Protein AF-A0A966ITM1-F1 (afdb_monomer)

pLDDT: mean 93.51, std 6.53, range [60.5, 98.69]

Solvent-accessible surface area (backbone atoms only — not comparable to full-atom values): 9296 Å² total; per-residue (Å²): 85,80,48,73,57,70,78,43,82,45,73,47,96,39,43,65,60,50,51,51,52,35,47,74,60,72,42,55,81,78,59,76,87,59,71,75,86,51,68,51,30,30,31,36,32,44,26,40,34,42,59,57,65,95,53,52,58,59,68,80,69,82,90,80,60,64,38,34,62,41,74,74,54,44,76,60,23,86,88,45,62,53,38,36,33,32,37,32,47,72,91,37,57,43,46,71,35,67,30,42,37,38,37,38,44,90,92,48,77,46,80,48,79,39,64,16,40,85,77,5,34,38,71,47,79,66,60,75,62,26,38,40,38,43,38,38,60,50,76,45,75,45,50,75,71,48,28,75,74,68,72,21,57,27,36,34,43,36,18,30,35,33,41,71,38,70,83,129

Nearest PDB structures (foldseek):
  8ave-assembly1_B  TM=6.111E-01  e=2.201E-01  Homo sapiens
  6dg5-assembly1_C  TM=5.504E-01  e=2.201E-01  Mus musculus
  7q1y-assembly2_B  TM=4.065E-01  e=6.065E-02  Homo sapiens
  7q5z-assembly1_A  TM=5.333E-01  e=7.550E-01  Homo sapiens
  7z3q-assembly1_D  TM=5.205E-01  e=7.139E-01  Homo sapiens

Mean predicted aligned error: 4.01 Å

Sequence (168 aa):
MNYETNYSFLEYDTYDDFEKFIKEQNFSHLIENIDKKKIPTENYKRFSKMLISNSNNFFLQKNNLDYEVVALNSPFDRRNEYFEFRVIERNKPLKNFQVTIFSKDGDNFYKDYVKTNPNGEGKIRLFENRSYLISAVTVKKASLLEKLKLKSEWISHWASMTFYLNYN

Secondary structure (DSSP, 8-state):
-EEEPPPEEEE-S-HHHHHHHHHHTT-GGGGTTS-TTSPPEEEEEEEEEE---SSSS--------SEEEEESS-TT-TT-SEEEEEEEETTEE-TT-EEEEEEEETTEEEEEEEE--TTSEEEEE--TTEEEEEEEEEEEEPPHHHHHHH--SEEEEEEEEEEEE---

Structure (mmCIF, N/CA/C/O backbone):
data_AF-A0A966ITM1-F1
#
_entry.id   AF-A0A966ITM1-F1
#
loop_
_atom_site.group_PDB
_atom_site.id
_atom_site.type_symbol
_atom_site.label_atom_id
_atom_site.label_alt_id
_atom_site.label_comp_id
_atom_site.label_asym_id
_atom_site.label_entity_id
_atom_site.label_seq_id
_atom_site.pdbx_PDB_ins_code
_atom_site.Cartn_x
_atom_site.Cartn_y
_atom_site.Cartn_z
_atom_site.occupancy
_atom_site.B_iso_or_equiv
_atom_site.auth_seq_id
_atom_site.auth_comp_id
_atom_site.auth_asym_id
_atom_site.auth_atom_id
_atom_site.pdbx_PDB_model_num
ATOM 1 N N . MET A 1 1 ? 10.006 11.748 -5.562 1.00 81.44 1 MET A N 1
ATOM 2 C CA . MET A 1 1 ? 9.407 12.803 -4.710 1.00 81.44 1 MET A CA 1
ATOM 3 C C . MET A 1 1 ? 8.541 12.142 -3.661 1.00 81.44 1 MET A C 1
ATOM 5 O O . MET A 1 1 ? 7.794 11.243 -4.028 1.00 81.44 1 MET A O 1
ATOM 9 N N . ASN A 1 2 ? 8.634 12.583 -2.408 1.00 88.00 2 ASN A N 1
ATOM 10 C CA . ASN A 1 2 ? 7.869 12.062 -1.277 1.00 88.00 2 ASN A CA 1
ATOM 11 C C . ASN A 1 2 ? 6.852 13.112 -0.811 1.00 88.00 2 ASN A C 1
ATOM 13 O O . ASN A 1 2 ? 7.160 14.304 -0.792 1.00 88.00 2 ASN A O 1
ATOM 17 N N . TYR A 1 3 ? 5.672 12.663 -0.401 1.00 90.50 3 TYR A N 1
ATOM 18 C CA . TYR A 1 3 ? 4.623 13.487 0.187 1.00 90.50 3 TYR A CA 1
ATOM 19 C C . TYR A 1 3 ? 3.962 12.743 1.347 1.00 90.50 3 TYR A C 1
ATOM 21 O O . TYR A 1 3 ? 3.731 11.538 1.266 1.00 90.50 3 TYR A O 1
ATOM 29 N N . GLU A 1 4 ? 3.645 13.464 2.415 1.00 93.88 4 GLU A N 1
ATOM 30 C CA . GLU A 1 4 ? 3.020 12.923 3.617 1.00 93.88 4 GLU A CA 1
ATOM 31 C C . GLU A 1 4 ? 1.878 13.839 4.056 1.00 93.88 4 GLU A C 1
ATOM 33 O O . GLU A 1 4 ? 2.037 15.060 4.104 1.00 93.88 4 GLU A O 1
ATOM 38 N N . THR A 1 5 ? 0.719 13.258 4.367 1.00 95.44 5 THR A N 1
ATOM 39 C CA . THR A 1 5 ? -0.434 14.017 4.868 1.00 95.44 5 THR A CA 1
ATOM 40 C C . THR A 1 5 ? -0.450 14.073 6.392 1.00 95.44 5 THR A C 1
ATOM 42 O O . THR A 1 5 ? 0.120 13.227 7.079 1.00 95.44 5 THR A O 1
ATOM 45 N N . ASN A 1 6 ? -1.220 15.009 6.945 1.00 96.19 6 ASN A N 1
ATOM 46 C CA . ASN A 1 6 ? -1.738 14.849 8.302 1.00 96.19 6 ASN A CA 1
ATOM 47 C C . ASN A 1 6 ? -2.803 13.739 8.344 1.00 96.19 6 ASN A C 1
ATOM 49 O O . ASN A 1 6 ? -3.271 13.268 7.300 1.00 96.19 6 ASN A O 1
ATOM 53 N N . TYR A 1 7 ? -3.191 13.323 9.552 1.00 96.94 7 TYR A N 1
ATOM 54 C CA . TYR A 1 7 ? -4.359 12.458 9.711 1.00 96.94 7 TYR A CA 1
ATOM 55 C C . TYR A 1 7 ? -5.614 13.165 9.211 1.00 96.94 7 TYR A C 1
ATOM 57 O O . TYR A 1 7 ? -5.802 14.357 9.452 1.00 96.94 7 TYR A O 1
ATOM 65 N N . SER A 1 8 ? -6.454 12.416 8.510 1.00 97.31 8 SER A N 1
ATOM 66 C CA . SER A 1 8 ? -7.764 12.860 8.050 1.00 97.31 8 SER A CA 1
ATOM 67 C C . SER A 1 8 ? -8.824 11.918 8.595 1.00 97.31 8 SER A C 1
ATOM 69 O O . SER A 1 8 ? -8.659 10.700 8.520 1.00 97.31 8 SER A O 1
ATOM 71 N N . PHE A 1 9 ? -9.891 12.495 9.137 1.00 97.69 9 PHE 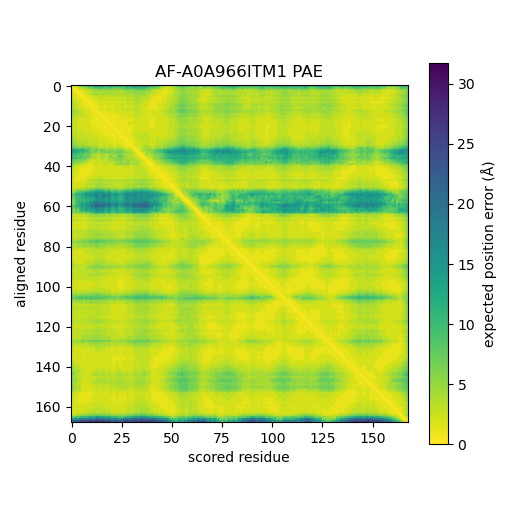A N 1
ATOM 72 C CA . PHE A 1 9 ? -11.028 11.755 9.661 1.00 97.69 9 PHE A CA 1
ATOM 73 C C . PHE A 1 9 ? -11.945 11.301 8.522 1.00 97.69 9 PHE A C 1
ATOM 75 O O . PHE A 1 9 ? -12.212 12.064 7.593 1.00 97.69 9 PHE A O 1
ATOM 82 N N . LEU A 1 10 ? -12.432 10.071 8.628 1.00 96.75 10 LEU A N 1
ATOM 83 C CA . LEU A 1 10 ? -13.420 9.461 7.757 1.00 96.75 10 LEU A CA 1
ATOM 84 C C . LEU A 1 10 ? -14.475 8.773 8.626 1.00 96.75 10 LEU A C 1
ATOM 86 O O . LEU A 1 10 ? -14.151 7.975 9.507 1.00 96.75 10 LEU A O 1
ATOM 90 N N . GLU A 1 11 ? -15.734 9.062 8.341 1.00 96.75 11 GLU A N 1
ATOM 91 C CA . GLU A 1 11 ? -16.876 8.280 8.796 1.00 96.75 11 GLU A CA 1
ATOM 92 C C . GLU A 1 11 ? -17.420 7.536 7.579 1.00 96.75 11 GLU A C 1
ATOM 94 O O . GLU A 1 11 ? -17.558 8.130 6.510 1.00 96.75 11 GLU A O 1
ATOM 99 N N . TYR A 1 12 ? -17.615 6.227 7.712 1.00 95.75 12 TYR A N 1
ATOM 100 C CA . TYR A 1 12 ? -18.118 5.396 6.620 1.00 95.75 12 TYR A CA 1
ATOM 101 C C . TYR A 1 12 ? -19.629 5.591 6.466 1.00 95.75 12 TYR A C 1
ATOM 103 O O . TYR A 1 12 ? -20.314 5.833 7.453 1.00 95.75 12 TYR A O 1
ATOM 111 N N . ASP A 1 13 ? -20.166 5.425 5.258 1.00 94.25 13 ASP A N 1
ATOM 112 C CA . ASP A 1 13 ? -21.620 5.495 5.057 1.00 94.25 13 ASP A CA 1
ATOM 113 C C . ASP A 1 13 ? -22.318 4.301 5.722 1.00 94.25 13 ASP A C 1
ATOM 115 O O . ASP A 1 13 ? -23.358 4.438 6.372 1.00 94.25 13 ASP A O 1
ATOM 119 N N . THR A 1 14 ? -21.716 3.115 5.595 1.00 94.25 14 THR A N 1
ATOM 120 C CA . THR A 1 14 ? -22.225 1.880 6.186 1.00 94.25 14 THR A CA 1
ATOM 121 C C . THR A 1 14 ? -21.120 1.031 6.810 1.00 94.25 14 THR A C 1
ATOM 123 O O . THR A 1 14 ? -19.931 1.154 6.505 1.00 94.25 14 THR A O 1
ATOM 126 N N . TYR A 1 15 ? -21.523 0.105 7.684 1.00 94.12 15 TYR A N 1
ATOM 127 C CA . TYR A 1 15 ? -20.629 -0.950 8.157 1.00 94.12 15 TYR A CA 1
ATOM 128 C C . TYR A 1 15 ? -20.108 -1.818 7.002 1.00 94.12 15 TYR A C 1
ATOM 130 O O . TYR A 1 15 ? -18.948 -2.224 7.022 1.00 94.12 15 TYR A O 1
ATOM 138 N N . ASP A 1 16 ? -20.944 -2.085 5.997 1.00 94.38 16 ASP A N 1
ATOM 139 C CA . ASP A 1 16 ? -20.600 -2.962 4.876 1.00 94.38 16 ASP A CA 1
ATOM 140 C C . ASP A 1 16 ? -19.484 -2.363 4.009 1.00 94.38 16 ASP A C 1
ATOM 142 O O . ASP A 1 16 ? -18.602 -3.096 3.558 1.00 94.38 16 ASP A O 1
ATOM 146 N N . ASP A 1 17 ? -19.445 -1.035 3.851 1.00 95.25 17 ASP A N 1
ATOM 147 C CA . ASP A 1 17 ? -18.350 -0.341 3.159 1.00 95.25 17 ASP A CA 1
ATOM 148 C C . ASP A 1 17 ? -17.015 -0.525 3.888 1.00 95.25 17 ASP A C 1
ATOM 150 O O . ASP A 1 17 ? -15.985 -0.824 3.272 1.00 95.25 17 ASP A O 1
ATOM 154 N N . PHE A 1 18 ? -17.035 -0.412 5.217 1.00 95.88 18 PHE A N 1
ATOM 155 C CA . PHE A 1 18 ? -15.864 -0.670 6.049 1.00 95.88 18 PHE A CA 1
ATOM 156 C C . PHE A 1 18 ? -15.455 -2.148 6.016 1.00 95.88 18 PHE A C 1
ATOM 158 O O . PHE A 1 18 ? -14.276 -2.464 5.852 1.00 95.88 18 PHE A O 1
ATOM 165 N N . GLU A 1 19 ? -16.412 -3.072 6.130 1.00 95.81 19 GLU A N 1
ATOM 166 C CA . GLU A 1 19 ? -16.158 -4.512 6.057 1.00 95.81 19 GLU A CA 1
ATOM 167 C C . GLU A 1 19 ? -15.530 -4.888 4.707 1.00 95.81 19 GLU A C 1
ATOM 169 O O . GLU A 1 19 ? -14.552 -5.641 4.667 1.00 95.81 19 GLU A O 1
ATOM 174 N N . LYS A 1 20 ? -16.040 -4.326 3.605 1.00 96.38 20 LYS A N 1
ATOM 175 C CA . LYS A 1 20 ? -15.473 -4.500 2.266 1.00 96.38 20 LYS A CA 1
ATOM 176 C C . LYS A 1 20 ? -14.040 -3.982 2.202 1.00 96.38 20 LYS A C 1
ATOM 178 O O . LYS A 1 20 ? -13.165 -4.720 1.754 1.00 96.38 20 LYS A O 1
ATOM 183 N N . PHE A 1 21 ? -13.777 -2.771 2.695 1.00 96.62 21 PHE A N 1
ATOM 184 C CA . PHE A 1 21 ? -12.424 -2.214 2.760 1.00 96.62 21 PHE A CA 1
ATOM 185 C C . PHE A 1 21 ? -11.461 -3.135 3.526 1.00 96.62 21 PHE A C 1
ATOM 187 O O . PHE A 1 21 ? -10.411 -3.507 3.001 1.00 96.62 21 PHE A O 1
ATOM 194 N N . ILE A 1 22 ? -11.837 -3.574 4.729 1.00 96.56 22 ILE A N 1
ATOM 195 C CA . ILE A 1 22 ? -11.021 -4.465 5.564 1.00 96.56 22 ILE A CA 1
ATOM 196 C C . ILE A 1 22 ? -10.735 -5.799 4.866 1.00 96.56 22 ILE A C 1
ATOM 198 O O . ILE A 1 22 ? -9.595 -6.274 4.885 1.00 96.56 22 ILE A O 1
ATOM 202 N N . LYS A 1 23 ? -11.747 -6.401 4.232 1.00 95.94 23 LYS A N 1
ATOM 203 C CA . LYS A 1 23 ? -11.598 -7.645 3.463 1.00 95.94 23 LYS A CA 1
ATOM 204 C C . LYS A 1 23 ? -10.662 -7.453 2.271 1.00 95.94 23 LYS A C 1
ATOM 206 O O . LYS A 1 23 ? -9.773 -8.275 2.063 1.00 95.94 23 LYS A O 1
ATOM 211 N N . GLU A 1 24 ? -10.805 -6.357 1.527 1.00 96.00 24 GLU A N 1
ATOM 212 C CA . GLU A 1 24 ? -9.936 -6.036 0.389 1.00 96.00 24 GLU A CA 1
ATOM 213 C C . GLU A 1 24 ? -8.466 -5.860 0.789 1.00 96.00 24 GLU A C 1
ATOM 215 O O . GLU A 1 24 ? -7.579 -6.225 0.016 1.00 96.00 24 GLU A O 1
ATOM 220 N N . GLN A 1 25 ? -8.205 -5.342 1.992 1.00 96.00 25 GLN A N 1
ATOM 221 C CA . GLN A 1 25 ? -6.855 -5.210 2.547 1.00 96.00 25 GLN A CA 1
ATOM 222 C C . GLN A 1 25 ? -6.354 -6.485 3.258 1.00 96.00 25 GLN A C 1
ATOM 224 O O . GLN A 1 25 ? -5.264 -6.481 3.823 1.00 96.00 25 GLN A O 1
ATOM 229 N N . ASN A 1 26 ? -7.112 -7.589 3.214 1.00 96.00 26 ASN A N 1
ATOM 230 C CA . ASN A 1 26 ? -6.799 -8.868 3.863 1.00 96.00 26 ASN A CA 1
ATOM 231 C C . ASN A 1 26 ? -6.685 -8.785 5.404 1.00 96.00 26 ASN A C 1
ATOM 233 O O . ASN A 1 26 ? -5.845 -9.436 6.030 1.00 96.00 26 ASN A O 1
ATOM 237 N N . PHE A 1 27 ? -7.564 -7.996 6.029 1.00 95.75 27 PHE A N 1
ATOM 238 C CA . PHE A 1 27 ? -7.623 -7.784 7.481 1.00 95.75 27 PHE A CA 1
ATOM 239 C C . PHE A 1 27 ? -8.918 -8.293 8.133 1.00 95.75 27 PHE A C 1
ATOM 241 O O . PHE A 1 27 ? -9.276 -7.845 9.219 1.00 95.75 27 PHE A O 1
ATOM 248 N N . SER A 1 28 ? -9.617 -9.252 7.519 1.00 94.25 28 SER A N 1
ATOM 249 C CA . SER A 1 28 ? -10.913 -9.769 8.004 1.00 94.25 28 SER A CA 1
ATOM 250 C C . SER A 1 28 ? -10.917 -10.179 9.486 1.00 94.25 28 SER A C 1
ATOM 252 O O . SER A 1 28 ? -11.912 -9.975 10.175 1.00 94.25 28 SER A O 1
ATOM 254 N N . HIS A 1 29 ? -9.789 -10.670 10.008 1.00 92.75 29 HIS A N 1
ATOM 255 C CA . HIS A 1 29 ? -9.629 -11.040 11.420 1.00 92.75 29 HIS A CA 1
ATOM 256 C C . HIS A 1 29 ? -9.831 -9.868 12.400 1.00 92.75 29 HIS A C 1
ATOM 258 O O . HIS A 1 29 ? -10.173 -10.076 13.561 1.00 92.75 29 HIS A O 1
ATOM 264 N N . LEU A 1 30 ? -9.636 -8.618 11.960 1.00 92.38 30 LEU A N 1
ATOM 265 C CA . LEU A 1 30 ? -9.809 -7.438 12.811 1.00 92.38 30 LEU A CA 1
ATOM 266 C C . LEU A 1 30 ? -11.276 -7.184 13.181 1.00 92.38 30 LEU A C 1
ATOM 268 O O . LEU A 1 30 ? -11.549 -6.517 14.180 1.00 92.38 30 LEU A O 1
ATOM 272 N N . ILE A 1 31 ? -12.214 -7.694 12.383 1.00 90.31 31 ILE A N 1
ATOM 273 C CA . ILE A 1 31 ? -13.636 -7.340 12.457 1.00 90.31 31 ILE A CA 1
ATOM 274 C C . ILE A 1 31 ? -14.538 -8.512 12.862 1.00 90.31 31 ILE A C 1
ATOM 276 O O . ILE A 1 31 ? -15.757 -8.377 12.850 1.00 90.31 31 ILE A O 1
ATOM 280 N N . GLU A 1 32 ? -13.969 -9.646 13.273 1.00 86.94 32 GLU A N 1
ATOM 281 C CA . GLU A 1 32 ? -14.743 -10.830 13.682 1.00 86.94 32 GLU A CA 1
ATOM 282 C C . GLU A 1 32 ? -15.637 -10.568 14.907 1.00 86.94 32 GLU A C 1
ATOM 284 O O . GLU A 1 32 ? -16.725 -11.124 15.007 1.00 86.94 32 GLU A O 1
ATOM 289 N N . ASN A 1 33 ? -15.213 -9.680 15.815 1.00 81.69 33 ASN A N 1
ATOM 290 C CA . ASN A 1 33 ? -15.870 -9.436 17.107 1.00 81.69 33 ASN A CA 1
ATOM 291 C C . ASN A 1 33 ? -16.251 -7.961 17.323 1.00 81.69 33 ASN A C 1
ATOM 293 O O . ASN A 1 33 ? -16.110 -7.432 18.429 1.00 81.69 33 ASN A O 1
ATOM 297 N N . ILE A 1 34 ? -16.667 -7.258 16.267 1.00 85.12 34 ILE A N 1
ATOM 298 C CA . ILE A 1 34 ? -17.067 -5.846 16.370 1.00 85.12 34 ILE A CA 1
ATOM 299 C C . ILE A 1 34 ? -18.581 -5.671 16.289 1.00 85.12 34 ILE A C 1
ATOM 301 O O . ILE A 1 34 ? -19.278 -6.420 15.609 1.00 85.12 34 ILE A O 1
ATOM 305 N N . ASP A 1 35 ? -19.082 -4.652 16.984 1.00 83.25 35 ASP A N 1
ATOM 306 C CA . ASP A 1 35 ? -20.488 -4.271 16.922 1.00 83.25 35 ASP A CA 1
ATOM 307 C C . ASP A 1 35 ? -20.821 -3.693 15.541 1.00 83.25 35 ASP A C 1
ATOM 309 O O . ASP A 1 35 ? -20.392 -2.590 15.198 1.00 83.25 35 ASP A O 1
ATOM 313 N N . LYS A 1 36 ? -21.599 -4.447 14.759 1.00 87.06 36 LYS A N 1
ATOM 314 C CA . LYS A 1 36 ? -22.010 -4.072 13.399 1.00 87.06 36 LYS A CA 1
ATOM 315 C C . LYS A 1 36 ? -23.055 -2.955 13.359 1.00 87.06 36 LYS A C 1
ATOM 317 O O . LYS A 1 36 ? -23.326 -2.422 12.290 1.00 87.06 36 LYS A O 1
ATOM 322 N N . LYS A 1 37 ? -23.656 -2.594 14.500 1.00 85.19 37 LYS A N 1
ATOM 323 C CA . LYS A 1 37 ? -24.645 -1.504 14.576 1.00 85.19 37 LYS A CA 1
ATOM 324 C C . LYS A 1 37 ? -23.996 -0.123 14.606 1.00 85.19 37 LYS A C 1
ATOM 326 O O . LYS A 1 37 ? -24.668 0.866 14.330 1.00 85.19 37 LYS A O 1
ATOM 331 N N . LYS A 1 38 ? -22.712 -0.041 14.964 1.00 88.69 38 LYS A N 1
ATOM 332 C CA . LYS A 1 38 ? -21.967 1.217 15.009 1.00 88.69 38 LYS A CA 1
ATOM 333 C C . LYS A 1 38 ? -21.334 1.492 13.647 1.00 88.69 38 LYS A C 1
ATOM 335 O O . LYS A 1 38 ? -20.570 0.667 13.153 1.00 88.69 38 LYS A O 1
ATOM 340 N N . ILE A 1 39 ? -21.589 2.680 13.101 1.00 88.94 39 ILE A N 1
ATOM 341 C CA . ILE A 1 39 ? -20.889 3.177 11.915 1.00 88.94 39 ILE A CA 1
ATOM 342 C C . ILE A 1 39 ? -19.391 3.315 12.247 1.00 88.94 39 ILE A C 1
ATOM 344 O O . ILE A 1 39 ? -19.035 4.014 13.207 1.00 88.94 39 ILE A O 1
ATOM 348 N N . PRO A 1 40 ? -18.496 2.615 11.527 1.00 93.00 40 PRO A N 1
ATOM 349 C CA . PRO A 1 40 ? -17.066 2.699 11.782 1.00 93.00 40 PRO A CA 1
ATOM 350 C C . PRO A 1 40 ? -16.513 4.087 11.455 1.00 93.00 40 PRO A C 1
ATOM 352 O O . PRO A 1 40 ? -16.890 4.715 10.469 1.00 93.00 40 PRO A O 1
ATOM 355 N N . THR A 1 41 ? -15.569 4.546 12.275 1.00 96.25 41 THR A N 1
ATOM 356 C CA . THR A 1 41 ? -14.814 5.778 12.036 1.00 96.25 41 THR A CA 1
ATOM 357 C C . THR A 1 41 ? -13.331 5.476 11.950 1.00 96.25 41 THR A C 1
ATOM 359 O O . THR A 1 41 ? -12.801 4.644 12.693 1.00 96.25 41 THR A O 1
ATOM 362 N N . GLU A 1 42 ? -12.639 6.188 11.074 1.00 97.12 42 GLU A N 1
ATOM 363 C CA . GLU A 1 42 ? -11.232 5.993 10.768 1.00 97.12 42 GLU A CA 1
ATOM 364 C C . GLU A 1 42 ? -10.489 7.328 10.740 1.00 97.12 42 GLU A C 1
ATOM 366 O O . GLU A 1 42 ? -11.013 8.343 10.297 1.00 97.12 42 GLU A O 1
ATOM 371 N N . ASN A 1 43 ? -9.237 7.326 11.192 1.00 98.00 43 ASN A N 1
ATOM 372 C CA . ASN A 1 43 ? -8.280 8.348 10.796 1.00 98.00 43 ASN A CA 1
ATOM 373 C C . ASN A 1 43 ? -7.218 7.708 9.920 1.00 98.00 43 ASN A C 1
ATOM 375 O O . ASN A 1 43 ? -6.479 6.836 10.379 1.00 98.00 43 ASN A O 1
ATOM 379 N N . TYR A 1 44 ? -7.103 8.169 8.684 1.00 97.56 44 TYR A N 1
ATOM 380 C CA . TYR A 1 44 ? -6.086 7.676 7.770 1.00 97.56 44 TYR A CA 1
ATOM 381 C C . TYR A 1 44 ? -4.978 8.709 7.580 1.00 97.56 44 TYR A C 1
ATOM 383 O O . TYR A 1 44 ? -5.192 9.919 7.693 1.00 97.56 44 TYR A O 1
ATOM 391 N N . LYS A 1 45 ? -3.781 8.236 7.245 1.00 97.56 45 LYS A N 1
ATOM 392 C CA . LYS A 1 45 ? -2.648 9.077 6.847 1.00 97.56 45 LYS A CA 1
ATOM 393 C C . LYS A 1 45 ? -1.944 8.468 5.639 1.00 97.56 45 LYS A C 1
ATOM 395 O O . LYS A 1 45 ? -1.758 7.252 5.576 1.00 97.56 45 LYS A O 1
ATOM 400 N N . ARG A 1 46 ? -1.582 9.311 4.668 1.00 97.50 46 ARG A N 1
ATOM 401 C CA . ARG A 1 46 ? -0.996 8.885 3.392 1.00 97.50 46 ARG A CA 1
ATOM 402 C C . ARG A 1 46 ? 0.471 9.270 3.292 1.00 97.50 46 ARG A C 1
ATOM 404 O O . ARG A 1 46 ? 0.848 10.387 3.632 1.00 97.50 46 ARG A O 1
ATOM 411 N N . PHE A 1 47 ? 1.246 8.347 2.747 1.00 96.69 47 PHE A N 1
ATOM 412 C CA . PHE A 1 47 ? 2.658 8.454 2.420 1.00 96.69 47 PHE A CA 1
ATOM 413 C C . PHE A 1 47 ? 2.789 8.104 0.940 1.00 96.69 47 PHE A C 1
ATOM 415 O O . PHE A 1 47 ? 2.553 6.969 0.532 1.00 96.69 47 PHE A O 1
ATOM 422 N N . SER A 1 48 ? 3.071 9.092 0.103 1.00 93.56 48 SER A N 1
ATOM 423 C CA . SER A 1 48 ? 3.044 8.935 -1.352 1.00 93.56 48 SER A CA 1
ATOM 424 C C . SER A 1 48 ? 4.415 9.199 -1.938 1.00 93.56 48 SER A C 1
ATOM 426 O O . SER A 1 48 ? 5.073 10.178 -1.584 1.00 93.56 48 SER A O 1
ATOM 428 N N . LYS A 1 49 ? 4.836 8.332 -2.854 1.00 94.25 49 LYS A N 1
ATOM 429 C CA . LYS A 1 49 ? 6.067 8.485 -3.618 1.00 94.25 49 LYS A CA 1
ATOM 430 C C . LYS A 1 49 ? 5.785 8.468 -5.110 1.00 94.25 49 LYS A C 1
ATOM 432 O O . LYS A 1 49 ? 4.987 7.678 -5.602 1.00 94.25 49 LYS A O 1
ATOM 437 N N . MET A 1 50 ? 6.501 9.311 -5.835 1.00 93.12 50 MET A N 1
ATOM 438 C CA . MET A 1 50 ? 6.561 9.261 -7.291 1.00 93.12 50 MET A CA 1
ATOM 439 C C . MET A 1 50 ? 7.999 9.003 -7.723 1.00 93.12 50 MET A C 1
ATOM 441 O O . MET A 1 50 ? 8.908 9.728 -7.289 1.00 93.12 50 MET A O 1
ATOM 445 N N . LEU A 1 51 ? 8.195 7.984 -8.562 1.00 93.12 51 LEU A N 1
ATOM 446 C CA . LEU A 1 51 ? 9.459 7.759 -9.254 1.00 93.12 51 LEU A CA 1
ATOM 447 C C . LEU A 1 51 ? 9.406 8.469 -10.601 1.00 93.12 51 LEU A C 1
ATOM 449 O O . LEU A 1 51 ? 8.458 8.314 -11.368 1.00 93.12 51 LEU A O 1
ATOM 453 N N . ILE A 1 52 ? 10.440 9.255 -10.866 1.00 89.50 52 ILE A N 1
ATOM 454 C CA . ILE A 1 52 ? 10.628 9.983 -12.115 1.00 89.50 52 ILE A CA 1
ATOM 455 C C . ILE A 1 52 ? 12.068 9.747 -12.541 1.00 89.50 52 ILE A C 1
ATOM 457 O O . ILE A 1 52 ? 12.969 9.624 -11.700 1.00 89.50 52 ILE A O 1
ATOM 461 N N . SER A 1 53 ? 12.271 9.684 -13.848 1.00 85.69 53 SER A N 1
ATOM 462 C CA . SER A 1 53 ? 13.577 9.496 -14.438 1.00 85.69 53 SER A CA 1
ATOM 463 C C . SER A 1 53 ? 13.725 10.255 -15.759 1.00 85.69 53 SER A C 1
ATOM 465 O O . SER A 1 53 ? 12.744 10.503 -16.454 1.00 85.69 53 SER A O 1
ATOM 467 N N . ASN A 1 54 ? 14.971 10.605 -16.084 1.00 78.69 54 ASN A N 1
ATOM 468 C CA . ASN A 1 54 ? 15.439 11.042 -17.399 1.00 78.69 54 ASN A CA 1
ATOM 469 C C . ASN A 1 54 ? 16.479 10.070 -18.016 1.00 78.69 54 ASN A C 1
ATOM 471 O O . ASN A 1 54 ? 17.161 10.434 -18.969 1.00 78.69 54 ASN A O 1
ATOM 475 N N . SER A 1 55 ? 16.666 8.875 -17.441 1.00 80.94 55 SER A N 1
ATOM 476 C CA . SER A 1 55 ? 17.668 7.876 -17.848 1.00 80.94 55 SER A CA 1
ATOM 477 C C . SER A 1 55 ? 17.253 6.454 -17.421 1.00 80.94 55 SER A C 1
ATOM 479 O O . SER A 1 55 ? 16.135 6.226 -16.975 1.00 80.94 55 SER A O 1
ATOM 481 N N . ASN A 1 56 ? 18.154 5.471 -17.497 1.00 80.00 56 ASN A N 1
ATOM 482 C CA . ASN A 1 56 ? 17.875 4.132 -16.956 1.00 80.00 56 ASN A CA 1
ATOM 483 C C . ASN A 1 56 ? 17.869 4.099 -15.412 1.00 80.00 56 ASN A C 1
ATOM 485 O O . ASN A 1 56 ? 17.368 3.146 -14.821 1.00 80.00 56 ASN A O 1
ATOM 489 N N . ASN A 1 57 ? 18.402 5.128 -14.741 1.00 77.69 57 ASN A N 1
ATOM 490 C CA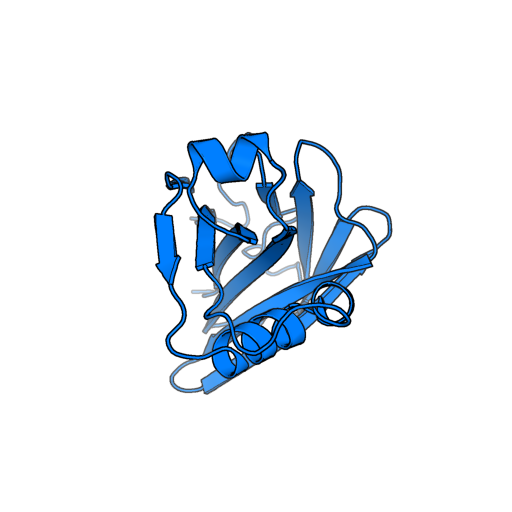 . ASN A 1 57 ? 18.378 5.278 -13.280 1.00 77.69 57 ASN A CA 1
ATOM 491 C C . ASN A 1 57 ? 17.213 6.161 -12.841 1.00 77.69 57 ASN A C 1
ATOM 493 O O . ASN A 1 57 ? 16.695 6.917 -13.644 1.00 77.69 57 ASN A O 1
ATOM 497 N N . PHE A 1 58 ? 16.828 6.147 -11.568 1.00 80.06 58 PHE A N 1
ATOM 498 C CA . PHE A 1 58 ? 15.811 7.062 -11.037 1.00 80.06 58 PHE A CA 1
ATOM 499 C C . PHE A 1 58 ? 16.358 7.903 -9.891 1.00 80.06 58 PHE A C 1
ATOM 501 O O . PHE A 1 58 ? 17.351 7.551 -9.253 1.00 80.06 58 PHE A O 1
ATOM 508 N N . PHE A 1 59 ? 15.680 9.014 -9.607 1.00 74.75 59 PHE A N 1
ATOM 509 C CA . PHE A 1 59 ? 15.983 9.802 -8.421 1.00 74.75 59 PHE A CA 1
ATOM 510 C C . PHE A 1 59 ? 15.575 9.031 -7.157 1.00 74.75 59 PHE A C 1
ATOM 512 O O . PHE A 1 59 ? 14.394 8.973 -6.798 1.00 74.75 59 PHE A O 1
ATOM 519 N N . LEU A 1 60 ? 16.557 8.435 -6.479 1.00 69.62 60 LEU A N 1
ATOM 520 C CA . LEU A 1 60 ? 16.358 7.740 -5.212 1.00 69.62 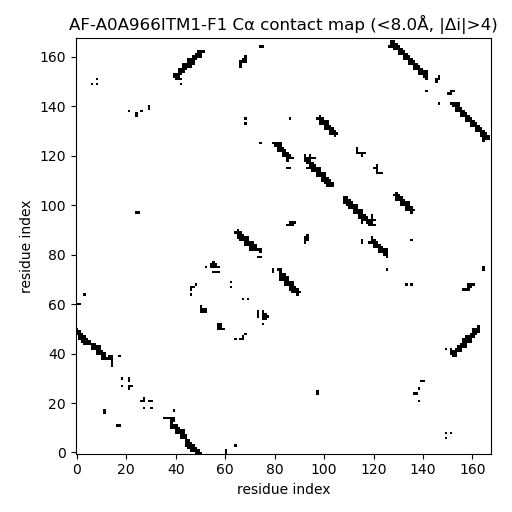60 LEU A CA 1
ATOM 521 C C . LEU A 1 60 ? 16.383 8.754 -4.062 1.00 69.62 60 LEU A C 1
ATOM 523 O O . LEU A 1 60 ? 17.440 9.185 -3.603 1.00 69.62 60 LEU A O 1
ATOM 527 N N . GLN A 1 61 ? 15.201 9.155 -3.593 1.00 70.31 61 GLN A N 1
ATOM 528 C CA . GLN A 1 61 ? 15.089 9.995 -2.403 1.00 70.31 61 GLN A CA 1
ATOM 529 C C . GLN A 1 61 ? 15.420 9.180 -1.147 1.00 70.31 61 GLN A C 1
ATOM 531 O O . GLN A 1 61 ? 15.079 8.000 -1.063 1.00 70.31 61 GLN A O 1
ATOM 536 N N . LYS A 1 62 ? 16.051 9.818 -0.152 1.00 77.50 62 LYS A N 1
ATOM 537 C CA . LYS A 1 62 ? 16.339 9.181 1.138 1.00 77.50 62 LYS A CA 1
ATOM 538 C C . LYS A 1 62 ? 15.052 8.617 1.751 1.00 77.50 62 LYS A C 1
ATOM 540 O O . LYS A 1 62 ? 14.048 9.318 1.852 1.00 77.50 62 LYS A O 1
ATOM 545 N N . ASN A 1 63 ? 15.126 7.361 2.170 1.00 77.81 63 ASN A N 1
ATOM 546 C CA . ASN A 1 63 ? 14.093 6.665 2.929 1.00 77.81 63 ASN A CA 1
ATOM 547 C C . ASN A 1 63 ? 13.936 7.325 4.302 1.00 77.81 63 ASN A C 1
ATOM 549 O O . ASN A 1 63 ? 14.884 7.344 5.091 1.00 77.81 63 ASN A O 1
ATOM 553 N N . ASN A 1 64 ? 12.789 7.955 4.543 1.00 82.88 64 ASN A N 1
ATOM 554 C CA . ASN A 1 64 ? 12.568 8.778 5.733 1.00 82.88 64 ASN A CA 1
ATOM 555 C C . ASN A 1 64 ? 11.110 8.844 6.201 1.00 82.88 64 ASN A C 1
ATOM 557 O O . ASN A 1 64 ? 10.816 9.629 7.099 1.00 82.88 64 ASN A O 1
ATOM 561 N N . LEU A 1 65 ? 10.209 8.078 5.585 1.00 90.06 65 LEU A N 1
ATOM 562 C CA . LEU A 1 65 ? 8.799 8.078 5.961 1.00 90.06 65 LEU A CA 1
ATOM 563 C C . LEU A 1 65 ? 8.534 6.971 6.982 1.00 90.06 65 LEU A C 1
ATOM 565 O O . LEU A 1 65 ? 9.120 5.891 6.909 1.00 90.06 65 LEU A O 1
ATOM 569 N N . ASP A 1 66 ? 7.598 7.218 7.897 1.00 93.12 66 ASP A N 1
ATOM 570 C CA . ASP A 1 66 ? 7.173 6.222 8.889 1.00 93.12 66 ASP A CA 1
ATOM 571 C C . ASP A 1 66 ? 6.526 4.987 8.250 1.00 93.12 66 ASP A C 1
ATOM 573 O O . ASP A 1 66 ? 6.489 3.922 8.868 1.00 93.12 66 ASP A O 1
ATOM 577 N N . TYR A 1 67 ? 6.018 5.120 7.025 1.00 96.75 67 TYR A N 1
ATOM 578 C CA . TYR A 1 67 ? 5.510 4.018 6.226 1.00 96.75 67 TYR A CA 1
ATOM 579 C C . TYR A 1 67 ? 5.795 4.275 4.746 1.00 96.75 67 TYR A C 1
ATOM 581 O O . TYR A 1 67 ? 5.416 5.312 4.203 1.00 96.75 67 TYR A O 1
ATOM 589 N N . GLU A 1 68 ? 6.495 3.359 4.081 1.00 95.56 68 GLU A N 1
ATOM 590 C CA . GLU A 1 68 ? 6.942 3.567 2.706 1.00 95.56 68 GLU A CA 1
ATOM 591 C C . GLU A 1 68 ? 7.039 2.289 1.883 1.00 95.56 68 GLU A C 1
ATOM 593 O O . GLU A 1 68 ? 7.383 1.212 2.368 1.00 95.56 68 GLU A O 1
ATOM 598 N N . VAL A 1 69 ? 6.812 2.465 0.581 1.00 96.75 69 VAL A N 1
ATOM 599 C CA . VAL A 1 69 ? 7.280 1.550 -0.455 1.00 96.75 69 VAL A CA 1
ATOM 600 C C . VAL A 1 69 ? 8.627 2.077 -0.959 1.00 96.75 69 VAL A C 1
ATOM 602 O O . VAL A 1 69 ? 8.759 3.253 -1.308 1.00 96.75 69 VAL A O 1
ATOM 605 N N . VAL A 1 70 ? 9.642 1.221 -0.968 1.00 95.25 70 VAL A N 1
ATOM 606 C CA . VAL A 1 70 ? 11.016 1.526 -1.377 1.00 95.25 70 VAL A CA 1
ATOM 607 C C . VAL A 1 70 ? 11.330 0.748 -2.645 1.00 95.25 70 VAL A C 1
ATOM 609 O O . VAL A 1 70 ? 11.214 -0.472 -2.654 1.00 95.25 70 VAL A O 1
ATOM 612 N N . ALA A 1 71 ? 11.746 1.438 -3.704 1.00 95.31 71 ALA A N 1
ATOM 613 C CA . ALA A 1 71 ? 12.249 0.806 -4.920 1.00 95.31 71 ALA A CA 1
ATOM 614 C C . ALA A 1 71 ? 13.617 0.150 -4.663 1.00 95.31 71 ALA A C 1
ATOM 616 O O . ALA A 1 71 ? 14.507 0.796 -4.106 1.00 95.31 71 ALA A O 1
ATOM 617 N N . LEU A 1 72 ? 13.781 -1.115 -5.057 1.00 95.19 72 LEU A N 1
ATOM 618 C CA . LEU A 1 72 ? 15.042 -1.859 -4.923 1.00 95.19 72 LEU A CA 1
ATOM 619 C C . LEU A 1 72 ? 15.851 -1.865 -6.222 1.00 95.19 72 LEU A C 1
ATOM 621 O O . LEU A 1 72 ? 17.078 -1.910 -6.185 1.00 95.19 72 LEU A O 1
ATOM 625 N N . ASN A 1 73 ? 15.171 -1.761 -7.360 1.00 94.56 73 ASN A N 1
ATOM 626 C CA . ASN A 1 73 ? 15.773 -1.574 -8.672 1.00 94.56 73 ASN A CA 1
ATOM 627 C C . ASN A 1 73 ? 15.076 -0.431 -9.429 1.00 94.56 73 ASN A C 1
ATOM 629 O O . ASN A 1 73 ? 14.103 0.156 -8.956 1.00 94.56 73 ASN A O 1
ATOM 633 N N . SER A 1 74 ? 15.612 -0.063 -10.594 1.00 93.69 74 SER A N 1
ATOM 634 C CA . SER A 1 74 ? 14.997 0.956 -11.446 1.00 93.69 74 SER A CA 1
ATOM 635 C C . SER A 1 74 ? 13.913 0.332 -12.321 1.00 93.69 74 SER A C 1
ATOM 637 O O . SER A 1 74 ? 14.242 -0.570 -13.095 1.00 93.69 74 SER A O 1
ATOM 639 N N . PRO A 1 75 ? 12.660 0.823 -12.292 1.00 94.06 75 PRO A N 1
ATOM 640 C CA . PRO A 1 75 ? 11.652 0.368 -13.244 1.00 94.06 75 PRO A CA 1
ATOM 641 C C . PRO A 1 75 ? 11.926 0.906 -14.662 1.00 94.06 75 PRO A C 1
ATOM 643 O O . PRO A 1 75 ? 11.371 0.407 -15.632 1.00 94.06 75 PRO A O 1
ATOM 646 N N . PHE A 1 76 ? 12.803 1.907 -14.806 1.00 93.38 76 PHE A N 1
ATOM 647 C CA . PHE A 1 76 ? 13.128 2.547 -16.085 1.00 93.38 76 PHE A CA 1
ATOM 648 C C . PHE A 1 76 ? 14.296 1.881 -16.824 1.00 93.38 76 PHE A C 1
ATOM 650 O O . PHE A 1 76 ? 14.586 2.233 -17.963 1.00 93.38 76 PHE A O 1
ATOM 657 N N . ASP A 1 77 ? 14.981 0.921 -16.203 1.00 91.88 77 ASP A N 1
ATOM 658 C CA . ASP A 1 77 ? 16.031 0.155 -16.870 1.00 91.88 77 ASP A CA 1
ATOM 659 C C . ASP A 1 77 ? 15.404 -0.988 -17.677 1.00 91.88 77 ASP A C 1
ATOM 661 O O . ASP A 1 77 ? 14.882 -1.936 -17.097 1.00 91.88 77 ASP A O 1
ATOM 665 N N . ARG A 1 78 ? 15.484 -0.923 -19.014 1.00 88.31 78 ARG A N 1
ATOM 666 C CA . ARG A 1 78 ? 14.910 -1.928 -19.939 1.00 88.31 78 ARG A CA 1
ATOM 667 C C . ARG A 1 78 ? 15.439 -3.350 -19.723 1.00 88.31 78 ARG A C 1
ATOM 669 O O . ARG A 1 78 ? 14.842 -4.305 -20.205 1.00 88.31 78 ARG A O 1
ATOM 676 N N . ARG A 1 79 ? 16.568 -3.508 -19.026 1.00 90.62 79 ARG A N 1
ATOM 677 C CA . ARG A 1 79 ? 17.116 -4.827 -18.668 1.00 90.62 79 ARG A CA 1
ATOM 678 C C . ARG A 1 79 ? 16.315 -5.500 -17.550 1.00 90.62 79 ARG A C 1
ATOM 680 O O . ARG A 1 79 ? 16.420 -6.712 -17.379 1.00 90.62 79 ARG A O 1
ATOM 687 N N . ASN A 1 80 ? 15.528 -4.732 -16.794 1.00 93.06 80 ASN A N 1
ATOM 688 C CA . ASN A 1 80 ? 14.692 -5.237 -15.716 1.00 93.06 80 ASN A CA 1
ATOM 689 C C . ASN A 1 80 ? 13.320 -5.648 -16.258 1.00 93.06 80 ASN A C 1
ATOM 691 O O . ASN A 1 80 ? 12.458 -4.810 -16.500 1.00 93.06 80 ASN A O 1
ATOM 695 N N . GLU A 1 81 ? 13.080 -6.954 -16.377 1.00 94.81 81 GLU A N 1
ATOM 696 C CA . GLU A 1 81 ? 11.731 -7.476 -16.648 1.00 94.81 81 GLU A CA 1
ATOM 697 C C . GLU A 1 81 ? 10.787 -7.273 -15.444 1.00 94.81 81 GLU A C 1
ATOM 699 O O . GLU A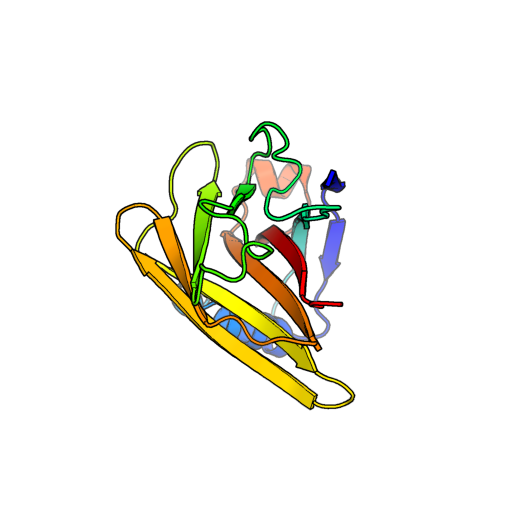 1 81 ? 9.568 -7.142 -15.592 1.00 94.81 81 GLU A O 1
ATOM 704 N N . TYR A 1 82 ? 11.356 -7.239 -14.237 1.00 97.44 82 TYR A N 1
ATOM 705 C CA . TYR A 1 82 ? 10.619 -7.099 -12.989 1.00 97.44 82 TYR A CA 1
ATOM 706 C C . TYR A 1 82 ? 11.006 -5.822 -12.259 1.00 97.44 82 TYR A C 1
ATOM 708 O O . TYR A 1 82 ? 12.181 -5.469 -12.169 1.00 97.44 82 TYR A O 1
ATOM 716 N N . PHE A 1 83 ? 10.009 -5.180 -11.663 1.00 97.50 83 PHE A N 1
ATOM 717 C CA . PHE A 1 83 ? 10.228 -4.157 -10.659 1.00 97.50 83 PHE A CA 1
ATOM 718 C C . PHE A 1 83 ? 10.145 -4.765 -9.265 1.00 97.50 83 PHE A C 1
ATOM 720 O O . PHE A 1 83 ? 9.166 -5.435 -8.925 1.00 97.50 83 PHE A O 1
ATOM 727 N N . GLU A 1 84 ? 11.170 -4.504 -8.467 1.00 98.06 84 GLU A N 1
ATOM 728 C CA . GLU A 1 84 ? 11.328 -4.998 -7.110 1.00 98.06 84 GLU A CA 1
ATOM 729 C C . GLU A 1 84 ? 11.193 -3.848 -6.118 1.00 98.06 84 GLU A C 1
ATOM 731 O O . GLU A 1 84 ? 11.761 -2.763 -6.282 1.00 98.06 84 GLU A O 1
ATOM 736 N N . PHE A 1 85 ? 10.440 -4.093 -5.053 1.00 97.69 85 PHE A N 1
ATOM 737 C CA . PHE A 1 85 ? 10.190 -3.105 -4.016 1.00 97.69 85 PHE A CA 1
ATOM 738 C C . PHE A 1 85 ? 10.185 -3.743 -2.633 1.00 97.69 85 PHE A C 1
ATOM 740 O O . PHE A 1 85 ? 9.950 -4.939 -2.493 1.00 97.69 85 PHE A O 1
ATOM 747 N N . ARG A 1 86 ? 10.386 -2.931 -1.596 1.00 97.88 86 ARG A N 1
ATOM 748 C CA . ARG A 1 86 ? 10.241 -3.312 -0.188 1.00 97.88 86 ARG A CA 1
ATOM 749 C C . ARG A 1 86 ? 9.218 -2.425 0.502 1.00 97.88 86 ARG A C 1
ATOM 751 O O . ARG A 1 86 ? 9.220 -1.217 0.290 1.00 97.88 86 ARG A O 1
ATOM 758 N N . VAL A 1 87 ? 8.377 -3.005 1.351 1.00 98.12 87 VAL A N 1
ATOM 759 C CA . VAL A 1 87 ? 7.452 -2.257 2.211 1.00 98.12 87 VAL A CA 1
ATOM 760 C C . VAL A 1 87 ? 8.034 -2.169 3.616 1.00 98.12 87 VAL A C 1
ATOM 762 O O . VAL A 1 87 ? 8.375 -3.193 4.213 1.00 98.12 87 VAL A O 1
ATOM 765 N N . ILE A 1 88 ? 8.157 -0.951 4.138 1.00 96.31 88 ILE A N 1
ATOM 766 C CA . ILE A 1 88 ? 8.748 -0.667 5.446 1.00 96.31 88 ILE A CA 1
ATOM 767 C C . ILE A 1 88 ? 7.765 0.156 6.271 1.00 96.31 88 ILE A C 1
ATOM 769 O O . ILE A 1 88 ? 7.306 1.198 5.817 1.00 96.31 88 ILE A O 1
ATOM 773 N N . GLU A 1 89 ? 7.495 -0.276 7.501 1.00 95.75 89 GLU A N 1
ATOM 774 C CA . GLU A 1 89 ? 6.774 0.495 8.516 1.00 95.75 89 GLU A CA 1
ATOM 775 C C . GLU A 1 89 ? 7.691 0.684 9.731 1.00 95.75 89 GLU A C 1
ATOM 777 O O . GLU A 1 89 ? 8.208 -0.284 10.292 1.00 95.75 89 GLU A O 1
ATOM 782 N N . ARG A 1 90 ? 7.941 1.937 10.131 1.00 92.38 90 ARG A N 1
ATOM 783 C CA . ARG A 1 90 ? 8.801 2.316 11.268 1.00 92.38 90 ARG A CA 1
ATOM 784 C C . ARG A 1 90 ? 10.168 1.625 11.233 1.00 92.38 90 ARG A C 1
ATOM 786 O O . ARG A 1 90 ? 10.605 1.027 12.219 1.00 92.38 90 ARG A O 1
ATOM 793 N N . ASN A 1 91 ? 10.830 1.692 10.077 1.00 89.88 91 ASN A N 1
ATOM 794 C CA . ASN A 1 91 ? 12.124 1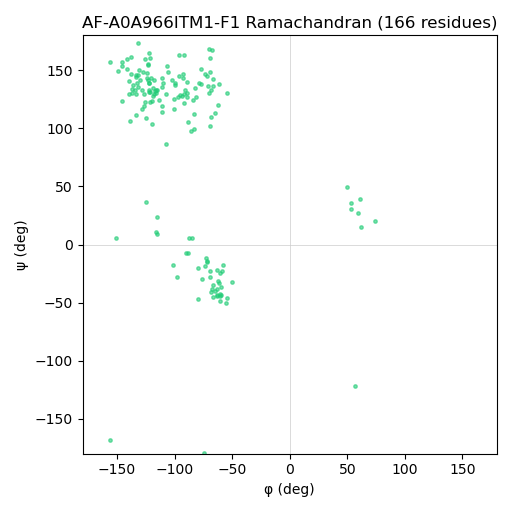.056 9.794 1.00 89.88 91 ASN A CA 1
ATOM 795 C C . ASN A 1 91 ? 12.132 -0.483 9.879 1.00 89.88 91 ASN A C 1
ATOM 797 O O . ASN A 1 91 ? 13.205 -1.085 9.928 1.00 89.88 91 ASN A O 1
ATOM 801 N N . LYS A 1 92 ? 10.965 -1.142 9.883 1.00 95.00 92 LYS A N 1
ATOM 802 C CA . LYS A 1 92 ? 10.850 -2.606 9.872 1.00 95.00 92 LYS A CA 1
ATOM 803 C C . LYS A 1 92 ? 10.196 -3.092 8.577 1.00 95.00 92 LYS A C 1
ATOM 805 O O . LYS A 1 92 ? 9.159 -2.551 8.199 1.00 95.00 92 LYS A O 1
ATOM 810 N N . PRO A 1 93 ? 10.746 -4.118 7.905 1.00 96.94 93 PRO A N 1
ATOM 811 C CA . PRO A 1 93 ? 10.108 -4.684 6.724 1.00 96.94 93 PRO A CA 1
ATOM 812 C C . PRO A 1 93 ? 8.792 -5.385 7.078 1.00 96.94 93 PRO A C 1
ATOM 814 O O . PRO A 1 93 ? 8.732 -6.154 8.043 1.00 96.94 93 PRO A O 1
ATOM 817 N N . LEU A 1 94 ? 7.749 -5.166 6.277 1.00 97.50 94 LEU A N 1
ATOM 818 C CA . LEU A 1 94 ? 6.469 -5.854 6.441 1.00 97.50 94 LEU A CA 1
ATOM 819 C C . LEU A 1 94 ? 6.492 -7.198 5.718 1.00 97.50 94 LEU A C 1
ATOM 821 O O . LEU A 1 94 ? 6.270 -7.265 4.512 1.00 97.50 94 LEU A O 1
ATOM 825 N N . LYS A 1 95 ? 6.762 -8.273 6.461 1.00 97.81 95 LYS A N 1
ATOM 826 C CA . LYS A 1 95 ? 6.781 -9.654 5.956 1.00 97.81 95 LYS A CA 1
ATOM 827 C C . LYS A 1 95 ? 5.382 -10.208 5.676 1.00 97.81 95 LYS A C 1
ATOM 829 O O . LYS A 1 95 ? 4.461 -9.945 6.447 1.00 97.81 95 LYS A O 1
ATOM 834 N N . ASN A 1 96 ? 5.252 -11.073 4.664 1.00 97.00 96 ASN A N 1
ATOM 835 C CA . ASN A 1 96 ? 4.010 -11.797 4.342 1.00 97.00 96 ASN A CA 1
ATOM 836 C C . ASN A 1 96 ? 2.784 -10.880 4.182 1.00 97.00 96 ASN A C 1
ATOM 838 O O . ASN A 1 96 ? 1.657 -11.282 4.477 1.00 97.00 96 ASN A O 1
ATOM 842 N N . PHE A 1 97 ? 3.017 -9.655 3.731 1.00 98.06 97 PHE A N 1
ATOM 843 C CA . PHE A 1 97 ? 2.055 -8.569 3.697 1.00 98.06 97 PHE A CA 1
ATOM 844 C C . PHE A 1 97 ? 1.463 -8.424 2.294 1.00 98.06 97 PHE A C 1
ATOM 846 O O . PHE A 1 97 ? 2.186 -8.548 1.305 1.00 98.06 97 PHE A O 1
ATOM 853 N N . GLN A 1 98 ? 0.154 -8.185 2.203 1.00 98.31 98 GLN A N 1
ATOM 854 C CA . GLN A 1 98 ? -0.528 -8.002 0.925 1.00 98.31 98 GLN A CA 1
ATOM 855 C C . GLN A 1 98 ? -0.349 -6.571 0.418 1.00 98.31 98 GLN A C 1
ATOM 857 O O . GLN A 1 98 ? -0.678 -5.608 1.100 1.00 98.31 98 GLN A O 1
ATOM 862 N N . VAL A 1 99 ? 0.122 -6.445 -0.815 1.00 98.62 99 VAL A N 1
ATOM 863 C CA . VAL A 1 99 ? 0.288 -5.183 -1.531 1.00 98.62 99 VAL A CA 1
ATOM 864 C C . VAL A 1 99 ? -0.604 -5.225 -2.759 1.00 98.62 99 VAL A C 1
ATOM 866 O O . VAL A 1 99 ? -0.571 -6.191 -3.521 1.00 98.62 99 VAL A O 1
ATOM 869 N N . THR A 1 100 ? -1.407 -4.184 -2.946 1.00 98.69 100 THR A N 1
ATOM 870 C CA . THR A 1 100 ? -2.268 -4.046 -4.120 1.00 98.69 100 THR A CA 1
ATOM 871 C C . THR A 1 100 ? -1.499 -3.328 -5.219 1.00 98.69 100 THR A C 1
ATOM 873 O O . THR A 1 100 ? -0.907 -2.273 -4.987 1.00 98.69 100 THR A O 1
ATOM 876 N N . ILE A 1 101 ? -1.510 -3.890 -6.420 1.00 98.56 101 ILE A N 1
ATOM 877 C CA . ILE A 1 101 ? -0.877 -3.326 -7.606 1.00 98.56 101 ILE A CA 1
ATOM 878 C C . ILE A 1 101 ? -1.988 -2.900 -8.547 1.00 98.56 101 ILE A C 1
ATOM 880 O O . ILE A 1 101 ? -2.722 -3.732 -9.070 1.00 98.56 101 ILE A O 1
ATOM 884 N N . PHE A 1 102 ? -2.107 -1.601 -8.770 1.00 98.44 102 PHE A N 1
ATOM 885 C CA . PHE A 1 102 ? -2.955 -1.069 -9.821 1.00 98.44 102 PHE A CA 1
ATOM 886 C C . PHE A 1 102 ? -2.089 -0.718 -11.020 1.00 98.44 102 PHE A C 1
ATOM 888 O O . PHE A 1 102 ? -1.012 -0.135 -10.866 1.00 98.44 102 PHE A O 1
ATOM 895 N N . SER A 1 103 ? -2.557 -1.045 -12.218 1.00 98.00 103 SER A N 1
ATOM 896 C CA . SER A 1 103 ? -1.912 -0.577 -13.437 1.00 98.00 103 SER A CA 1
ATOM 897 C C . SER A 1 103 ? -2.918 -0.213 -14.518 1.00 98.00 103 SER A C 1
ATOM 899 O O . SER A 1 103 ? -4.033 -0.733 -14.542 1.00 98.00 103 SER A O 1
ATOM 901 N N . LYS A 1 104 ? -2.537 0.729 -15.381 1.00 97.50 104 LYS A N 1
ATOM 902 C CA . LYS A 1 104 ? -3.402 1.275 -16.430 1.00 97.50 104 LYS A CA 1
ATOM 903 C C . LYS A 1 104 ? -2.650 1.415 -17.749 1.00 97.50 104 LYS A C 1
ATOM 905 O O . LYS A 1 104 ? -1.540 1.946 -17.761 1.00 97.50 104 LYS A O 1
ATOM 910 N N . ASP A 1 105 ? -3.289 0.976 -18.826 1.00 95.1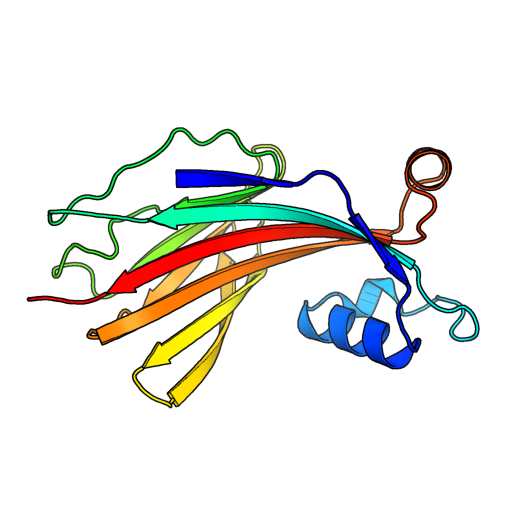9 105 ASP A N 1
ATOM 911 C CA . ASP A 1 105 ? -2.798 0.999 -20.209 1.00 95.19 105 ASP A CA 1
ATOM 912 C C . ASP A 1 105 ? -3.959 1.406 -21.129 1.00 95.19 105 ASP A C 1
ATOM 914 O O . ASP A 1 105 ? -4.922 0.651 -21.301 1.00 95.19 105 ASP A O 1
ATOM 918 N N . GLY A 1 106 ? -3.910 2.643 -21.634 1.00 91.12 106 GLY A N 1
ATOM 919 C CA . GLY A 1 106 ? -5.044 3.267 -22.317 1.00 91.12 106 GLY A CA 1
ATOM 920 C C . GLY A 1 106 ? -6.280 3.299 -21.414 1.00 91.12 106 GLY A C 1
ATOM 921 O O . GLY A 1 106 ? -6.224 3.835 -20.306 1.00 91.12 106 GLY A O 1
ATOM 922 N N . ASP A 1 107 ? -7.374 2.687 -21.864 1.00 92.31 107 ASP A N 1
ATOM 923 C CA . ASP A 1 107 ? -8.626 2.565 -21.103 1.00 92.31 107 ASP A CA 1
ATOM 924 C C . ASP A 1 107 ? -8.685 1.321 -20.200 1.00 92.31 107 ASP A C 1
ATOM 926 O O . ASP A 1 107 ? -9.594 1.188 -19.379 1.00 92.31 107 ASP A O 1
ATOM 930 N N . ASN A 1 108 ? -7.706 0.416 -20.297 1.00 96.62 108 ASN A N 1
ATOM 931 C CA . ASN A 1 108 ? -7.690 -0.817 -19.516 1.00 96.62 108 ASN A CA 1
ATOM 932 C C . ASN A 1 108 ? -7.137 -0.577 -18.107 1.00 96.62 108 ASN A C 1
ATOM 934 O O . ASN A 1 108 ? -6.080 0.037 -17.940 1.00 96.62 108 ASN A O 1
ATOM 938 N N . PHE A 1 109 ? -7.816 -1.125 -17.098 1.00 97.12 109 PHE A N 1
ATOM 939 C CA . PHE A 1 109 ? -7.417 -1.067 -15.693 1.00 97.12 109 PHE A CA 1
ATOM 940 C C . PHE A 1 109 ? -7.231 -2.474 -15.124 1.00 97.12 109 PHE A C 1
ATOM 942 O O . PHE A 1 109 ? -8.110 -3.324 -15.250 1.00 97.12 109 PHE A O 1
ATOM 949 N N . TYR A 1 110 ? -6.104 -2.694 -14.453 1.00 97.88 110 TYR A N 1
ATOM 950 C CA . TYR A 1 110 ? -5.738 -3.971 -13.851 1.00 97.88 110 TYR A CA 1
ATOM 951 C C . TYR A 1 110 ? -5.496 -3.790 -12.351 1.00 97.88 110 TYR A C 1
ATOM 953 O O . TYR A 1 110 ? -4.879 -2.805 -11.933 1.00 97.88 110 TYR A O 1
ATOM 961 N N . LYS A 1 111 ? -5.962 -4.752 -11.550 1.00 97.94 111 LYS A N 1
ATOM 962 C CA . LYS A 1 111 ? -5.743 -4.833 -10.101 1.00 97.94 111 LYS A CA 1
ATOM 963 C C . LYS A 1 111 ? -5.207 -6.223 -9.774 1.00 97.94 111 LYS A C 1
ATOM 965 O O . LYS A 1 111 ? -5.926 -7.200 -9.946 1.00 97.94 111 LYS A O 1
ATOM 970 N N . ASP A 1 112 ? -3.985 -6.278 -9.263 1.00 97.44 112 ASP A N 1
ATOM 971 C CA . ASP A 1 112 ? -3.318 -7.500 -8.821 1.00 97.44 112 ASP A CA 1
ATOM 972 C C . ASP A 1 112 ? -2.918 -7.404 -7.346 1.00 97.44 112 ASP A C 1
ATOM 974 O O . ASP A 1 112 ? -2.865 -6.321 -6.756 1.00 97.44 112 ASP A O 1
ATOM 978 N N . TYR A 1 113 ? -2.596 -8.551 -6.751 1.00 97.94 113 TYR A N 1
ATOM 979 C CA . TYR A 1 113 ? -2.106 -8.645 -5.380 1.00 97.94 113 TYR A CA 1
ATOM 980 C C . TYR A 1 113 ? -0.744 -9.334 -5.343 1.00 97.94 113 TYR A C 1
ATOM 982 O O . TYR A 1 113 ? -0.562 -10.417 -5.895 1.00 97.94 113 TYR A O 1
ATOM 990 N N . VAL A 1 114 ? 0.207 -8.721 -4.643 1.00 98.06 114 VAL A N 1
ATOM 991 C CA . VAL A 1 114 ? 1.533 -9.286 -4.372 1.00 98.06 114 VAL A CA 1
ATOM 992 C C . VAL A 1 114 ? 1.682 -9.476 -2.874 1.00 98.06 114 VAL A C 1
ATOM 994 O O . VAL A 1 114 ? 1.407 -8.566 -2.096 1.00 98.06 114 VAL A O 1
ATOM 997 N N . LYS A 1 115 ? 2.148 -10.654 -2.456 1.00 98.12 115 LYS A N 1
ATOM 998 C CA . LYS A 1 115 ? 2.507 -10.912 -1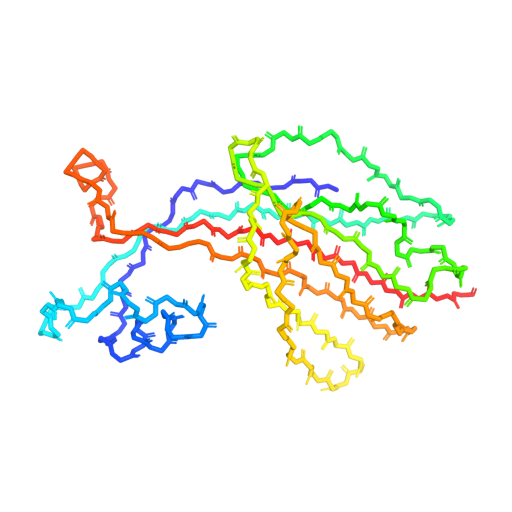.062 1.00 98.12 115 LYS A CA 1
ATOM 999 C C . LYS A 1 115 ? 4.008 -10.730 -0.882 1.00 98.12 115 LYS A C 1
ATOM 1001 O O . LYS A 1 115 ? 4.786 -11.333 -1.619 1.00 98.12 115 LYS A O 1
ATOM 1006 N N . THR A 1 116 ? 4.413 -9.915 0.085 1.00 98.62 116 THR A N 1
ATOM 1007 C CA . THR A 1 116 ? 5.834 -9.705 0.366 1.00 98.62 116 THR A CA 1
ATOM 1008 C C . THR A 1 116 ? 6.485 -10.948 0.969 1.00 98.62 116 THR A C 1
ATOM 1010 O O . THR A 1 116 ? 5.860 -11.714 1.708 1.00 98.62 116 THR A O 1
ATOM 1013 N N . ASN A 1 117 ? 7.768 -11.137 0.680 1.00 98.31 117 ASN A N 1
ATOM 1014 C CA . ASN A 1 117 ? 8.590 -12.195 1.258 1.00 98.31 117 ASN A CA 1
ATOM 1015 C C . ASN A 1 117 ? 8.966 -11.880 2.735 1.00 98.31 117 ASN A C 1
ATOM 1017 O O . ASN A 1 117 ? 8.578 -10.837 3.274 1.00 98.31 117 ASN A O 1
ATOM 1021 N N . PRO A 1 118 ? 9.735 -12.746 3.429 1.00 97.88 118 PRO A N 1
ATOM 1022 C CA . PRO A 1 118 ? 10.191 -12.484 4.800 1.00 97.88 118 PRO A CA 1
ATOM 1023 C C . PRO A 1 118 ? 11.026 -11.207 4.993 1.00 97.88 118 PRO A C 1
ATOM 1025 O O . PRO A 1 118 ? 11.046 -10.671 6.099 1.00 97.88 118 PRO A O 1
ATOM 1028 N N . ASN A 1 119 ? 11.661 -10.696 3.934 1.00 97.75 119 ASN A N 1
ATOM 1029 C CA . ASN A 1 119 ? 12.414 -9.437 3.928 1.00 97.75 119 ASN A CA 1
ATOM 1030 C C . ASN A 1 119 ? 11.530 -8.215 3.614 1.00 97.75 119 ASN A C 1
ATOM 1032 O O . ASN A 1 119 ? 12.042 -7.105 3.461 1.00 97.75 119 ASN A O 1
ATOM 1036 N N . GLY A 1 120 ? 10.212 -8.407 3.500 1.00 98.25 120 GLY A N 1
ATOM 1037 C CA . GLY A 1 120 ? 9.244 -7.369 3.158 1.00 98.25 120 GLY A CA 1
ATOM 1038 C C . GLY A 1 120 ? 9.264 -6.949 1.690 1.00 98.25 120 GLY A C 1
ATOM 1039 O O . GLY A 1 120 ? 8.801 -5.856 1.372 1.00 98.25 120 GLY A O 1
ATOM 1040 N N . GLU A 1 121 ? 9.800 -7.787 0.802 1.00 98.62 121 GLU A N 1
ATOM 1041 C CA . GLU A 1 121 ? 10.010 -7.463 -0.610 1.00 98.62 121 GLU A CA 1
ATOM 1042 C C . GLU A 1 121 ? 8.946 -8.100 -1.502 1.00 98.62 121 GLU A C 1
ATOM 1044 O O . GLU A 1 121 ? 8.547 -9.244 -1.282 1.00 98.62 121 GLU A O 1
ATOM 1049 N N . GLY A 1 122 ? 8.507 -7.370 -2.521 1.00 98.50 122 GLY A N 1
ATOM 1050 C CA . GLY A 1 122 ? 7.620 -7.846 -3.576 1.00 98.50 122 GLY A CA 1
ATOM 1051 C C . GLY A 1 122 ? 8.224 -7.597 -4.956 1.00 98.50 122 GLY A C 1
ATOM 1052 O O . GLY A 1 122 ? 9.099 -6.745 -5.117 1.00 98.50 122 GLY A O 1
ATOM 1053 N N . LYS A 1 123 ? 7.735 -8.335 -5.958 1.00 98.12 123 LYS A N 1
ATOM 1054 C CA . LYS A 1 123 ? 8.089 -8.122 -7.365 1.00 98.12 123 LYS A CA 1
ATOM 1055 C C . LYS A 1 123 ? 6.847 -8.075 -8.246 1.00 98.12 123 LYS A C 1
ATOM 1057 O O . LYS A 1 123 ? 5.899 -8.820 -8.004 1.00 98.12 123 LYS A O 1
ATOM 1062 N N . ILE A 1 124 ? 6.884 -7.254 -9.289 1.00 98.00 124 ILE A N 1
ATOM 1063 C CA . ILE A 1 124 ? 5.865 -7.202 -10.346 1.00 98.00 124 ILE A CA 1
ATOM 1064 C C . ILE A 1 124 ? 6.527 -7.247 -11.714 1.00 98.00 124 ILE A C 1
ATOM 1066 O O . ILE A 1 124 ? 7.649 -6.771 -11.867 1.00 98.00 124 ILE A O 1
ATOM 1070 N N . ARG A 1 125 ? 5.836 -7.803 -12.710 1.00 97.31 125 ARG A N 1
ATOM 1071 C CA . ARG A 1 125 ? 6.289 -7.735 -14.101 1.00 97.31 125 ARG A CA 1
ATOM 1072 C C . ARG A 1 125 ? 6.002 -6.349 -14.676 1.00 97.31 125 ARG A C 1
ATOM 1074 O O . ARG A 1 125 ? 4.927 -5.789 -14.437 1.00 97.31 125 ARG A O 1
ATOM 1081 N N . LEU A 1 126 ? 6.954 -5.815 -15.429 1.00 96.06 126 LEU A N 1
ATOM 1082 C CA . LEU A 1 126 ? 6.813 -4.533 -16.103 1.00 96.06 126 LEU A CA 1
ATOM 1083 C C . LEU A 1 126 ? 6.289 -4.708 -17.530 1.00 96.06 126 LEU A C 1
ATOM 1085 O O . LEU A 1 126 ? 6.633 -5.657 -18.229 1.00 96.06 126 LEU A O 1
ATOM 1089 N N . PHE A 1 127 ? 5.451 -3.765 -17.942 1.00 94.75 127 PHE A N 1
ATOM 1090 C CA . PHE A 1 127 ? 4.916 -3.626 -19.286 1.00 94.75 127 PHE A CA 1
ATOM 1091 C C . PHE A 1 127 ? 5.131 -2.181 -19.730 1.00 94.75 127 PHE A C 1
ATOM 1093 O O . PHE A 1 127 ? 4.999 -1.249 -18.931 1.00 94.75 127 PHE A O 1
ATOM 1100 N N . GLU A 1 128 ? 5.476 -2.006 -21.000 1.00 91.94 128 GLU A N 1
ATOM 1101 C CA . GLU A 1 128 ? 5.656 -0.686 -21.599 1.00 91.94 128 GLU A CA 1
ATOM 1102 C C . GLU A 1 128 ? 4.313 0.050 -21.727 1.00 91.94 128 GLU A C 1
ATOM 1104 O O . GLU A 1 128 ? 3.248 -0.569 -21.702 1.00 91.94 128 GLU A O 1
ATOM 1109 N N . ASN A 1 129 ? 4.366 1.376 -21.870 1.00 93.44 129 ASN A N 1
ATOM 1110 C CA . ASN A 1 129 ? 3.203 2.262 -22.013 1.00 93.44 129 ASN A CA 1
ATOM 1111 C C . ASN A 1 129 ? 2.158 2.097 -20.900 1.00 93.44 129 ASN A C 1
ATOM 1113 O O . ASN A 1 129 ? 0.952 2.222 -21.118 1.00 93.44 129 ASN A O 1
ATOM 1117 N N . ARG A 1 130 ? 2.627 1.827 -19.676 1.00 95.81 130 ARG A N 1
ATOM 1118 C CA . ARG A 1 130 ? 1.773 1.485 -18.539 1.00 95.81 130 ARG A CA 1
ATOM 1119 C C . ARG A 1 130 ? 2.080 2.343 -17.321 1.00 95.81 130 ARG A C 1
ATOM 1121 O O . ARG A 1 130 ? 3.231 2.537 -16.929 1.00 95.81 130 ARG A O 1
ATOM 1128 N N . SER A 1 131 ? 1.019 2.857 -16.707 1.00 96.94 131 SER A N 1
ATOM 1129 C CA . SER A 1 131 ? 1.085 3.535 -15.410 1.00 96.94 131 SER A CA 1
ATOM 1130 C C . SER A 1 131 ? 0.907 2.523 -14.290 1.00 96.94 131 SER A C 1
ATOM 1132 O O . SER A 1 131 ? 0.048 1.650 -14.394 1.00 96.94 131 SER A O 1
ATOM 1134 N N . TYR A 1 132 ? 1.670 2.672 -13.212 1.00 98.06 132 TYR A N 1
ATOM 1135 C CA . TYR A 1 132 ? 1.622 1.801 -12.042 1.00 98.06 132 TYR A CA 1
ATOM 1136 C C . TYR A 1 132 ? 1.352 2.592 -10.766 1.00 98.06 132 TYR A C 1
ATOM 1138 O O . TYR A 1 132 ? 1.878 3.689 -10.570 1.00 98.06 132 TYR A O 1
ATOM 1146 N N . LEU A 1 133 ? 0.575 1.990 -9.870 1.00 98.31 133 LEU A N 1
ATOM 1147 C CA . LEU A 1 133 ? 0.385 2.409 -8.488 1.00 98.31 133 LEU A CA 1
ATOM 1148 C C . LEU A 1 133 ? 0.512 1.177 -7.592 1.00 98.31 133 LEU A C 1
ATOM 1150 O O . LEU A 1 133 ? -0.342 0.294 -7.582 1.00 98.31 133 LEU A O 1
ATOM 1154 N N . ILE A 1 134 ? 1.582 1.148 -6.813 1.00 98.56 134 ILE A N 1
ATOM 1155 C CA . ILE A 1 134 ? 1.820 0.152 -5.774 1.00 98.56 134 ILE A CA 1
ATOM 1156 C C . ILE A 1 134 ? 1.243 0.718 -4.485 1.00 98.56 134 ILE A C 1
ATOM 1158 O O . ILE A 1 134 ? 1.641 1.805 -4.071 1.00 98.56 134 ILE A O 1
ATOM 1162 N N . SER A 1 135 ? 0.305 0.007 -3.869 1.00 98.44 135 SER A N 1
ATOM 1163 C CA . SER A 1 135 ? -0.425 0.451 -2.684 1.00 98.44 135 SER A CA 1
ATOM 1164 C C . SER A 1 135 ? -0.322 -0.577 -1.564 1.00 98.44 135 SER A C 1
ATOM 1166 O O . SER A 1 135 ? -0.695 -1.739 -1.718 1.00 98.44 135 SER A O 1
ATOM 1168 N N . ALA A 1 136 ? 0.187 -0.132 -0.422 1.00 98.38 136 ALA A N 1
ATOM 1169 C CA . ALA A 1 136 ? 0.319 -0.915 0.792 1.00 98.38 136 ALA A CA 1
ATOM 1170 C C . ALA A 1 136 ? -0.471 -0.206 1.898 1.00 98.38 136 ALA A C 1
ATOM 1172 O O . ALA A 1 136 ? -0.207 0.959 2.195 1.00 98.38 136 ALA A O 1
ATOM 1173 N N . VAL A 1 137 ? -1.435 -0.889 2.519 1.00 98.38 137 VAL A N 1
ATOM 1174 C CA . VAL A 1 137 ? -2.339 -0.287 3.514 1.00 98.38 137 VAL A CA 1
ATOM 1175 C C . VAL A 1 137 ? -2.316 -1.104 4.796 1.00 98.38 137 VAL A C 1
ATOM 1177 O O . VAL A 1 137 ? -2.665 -2.277 4.769 1.00 98.38 137 VAL A O 1
ATOM 1180 N N . THR A 1 138 ? -1.911 -0.506 5.916 1.00 97.69 138 THR A N 1
ATOM 1181 C CA . THR A 1 138 ? -2.086 -1.122 7.239 1.00 97.69 138 THR A CA 1
ATOM 1182 C C . THR A 1 138 ? -3.346 -0.576 7.885 1.00 97.69 138 THR A C 1
ATOM 1184 O O . THR A 1 138 ? -3.689 0.594 7.709 1.00 97.69 138 THR A O 1
ATOM 1187 N N . VAL A 1 139 ? -4.042 -1.422 8.642 1.00 97.00 139 VAL A N 1
ATOM 1188 C CA . VAL A 1 139 ? -5.210 -1.022 9.427 1.00 97.00 139 VAL A CA 1
ATOM 1189 C C . VAL A 1 139 ? -5.071 -1.578 10.833 1.00 97.00 139 VAL A C 1
ATOM 1191 O O . VAL A 1 139 ? -4.648 -2.717 11.029 1.00 97.00 139 VAL A O 1
ATOM 1194 N N . LYS A 1 140 ? -5.430 -0.773 11.830 1.00 95.50 140 LYS A N 1
ATOM 1195 C CA . LYS A 1 140 ? -5.490 -1.207 13.223 1.00 95.50 140 LYS A CA 1
ATOM 1196 C C . LYS A 1 140 ? -6.618 -0.520 13.975 1.00 95.50 140 LYS A C 1
ATOM 1198 O O . LYS A 1 140 ? -7.032 0.591 13.644 1.00 95.50 140 LYS A O 1
ATOM 1203 N N . LYS A 1 141 ? -7.056 -1.158 15.057 1.00 95.06 141 LYS A N 1
ATOM 1204 C CA . LYS A 1 141 ? -7.936 -0.527 16.038 1.00 95.06 141 LYS A CA 1
ATOM 1205 C C . LYS A 1 141 ? -7.152 0.520 16.833 1.00 95.06 141 LYS A C 1
ATOM 1207 O O . LYS A 1 141 ? -6.018 0.267 17.244 1.00 95.06 141 LYS A O 1
ATOM 1212 N N . ALA A 1 142 ? -7.749 1.685 17.048 1.00 95.62 142 ALA A N 1
ATOM 1213 C CA . ALA A 1 142 ? -7.146 2.753 17.831 1.00 95.62 142 ALA A CA 1
ATOM 1214 C C . ALA A 1 142 ? -7.056 2.357 19.316 1.00 95.62 142 ALA A C 1
ATOM 1216 O O . ALA A 1 142 ? -8.029 1.882 19.913 1.00 95.62 142 ALA A O 1
ATOM 1217 N N . SER A 1 143 ? -5.890 2.580 19.925 1.00 95.38 143 SER A N 1
ATOM 1218 C CA . SER A 1 143 ? -5.716 2.491 21.380 1.00 95.38 143 SER A CA 1
ATOM 1219 C C . SER A 1 143 ? -6.490 3.600 22.107 1.00 95.38 143 SER A C 1
ATOM 1221 O O . SER A 1 143 ? -6.916 4.574 21.491 1.00 95.38 143 SER A O 1
ATOM 1223 N N . LEU A 1 1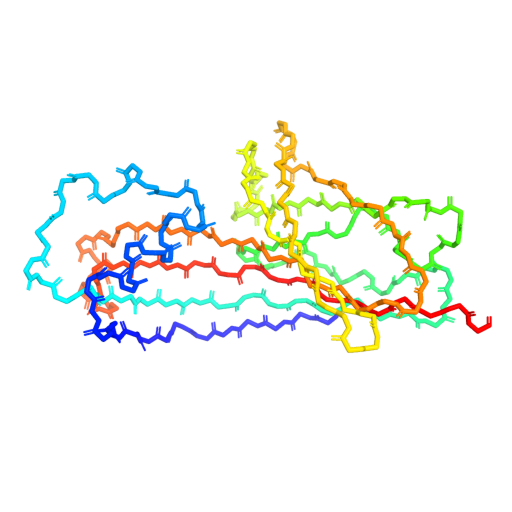44 ? -6.648 3.499 23.433 1.00 94.50 144 LEU A N 1
ATOM 1224 C CA . LEU A 1 144 ? -7.377 4.504 24.222 1.00 94.50 144 LEU A CA 1
ATOM 1225 C C . LEU A 1 144 ? -6.823 5.927 24.020 1.00 94.50 144 LEU A C 1
ATOM 1227 O O . LEU A 1 144 ? -7.585 6.858 23.773 1.00 94.50 144 LEU A O 1
ATOM 1231 N N . LEU A 1 145 ? -5.498 6.087 24.069 1.00 95.50 145 LEU A N 1
ATOM 1232 C CA . LEU A 1 145 ? -4.842 7.381 23.853 1.00 95.50 145 LEU A CA 1
ATOM 1233 C C . LEU A 1 145 ? -5.053 7.900 22.426 1.00 95.50 145 LEU A C 1
ATOM 1235 O O . LEU A 1 145 ? -5.293 9.089 22.219 1.00 95.50 145 LEU A O 1
ATOM 1239 N N . GLU A 1 146 ? -4.996 7.012 21.435 1.00 95.75 146 GLU A N 1
ATOM 1240 C CA . GLU A 1 146 ? -5.238 7.380 20.042 1.00 95.75 146 GLU A CA 1
ATOM 1241 C C . GLU A 1 146 ? -6.694 7.786 19.803 1.00 95.75 146 GLU A C 1
ATOM 1243 O O . GLU A 1 146 ? -6.928 8.769 19.109 1.00 95.75 146 GLU A O 1
ATOM 1248 N N . LYS A 1 147 ? -7.664 7.111 20.430 1.00 93.62 147 LYS A N 1
ATOM 1249 C CA . LYS A 1 147 ? -9.082 7.494 20.383 1.00 93.62 147 LYS A CA 1
ATOM 1250 C C . LYS A 1 147 ? -9.318 8.882 20.963 1.00 93.62 147 LYS A C 1
ATOM 1252 O O . LYS A 1 147 ? -10.048 9.666 20.369 1.00 93.62 147 LYS A O 1
ATOM 1257 N N . LEU A 1 148 ? -8.677 9.211 22.085 1.00 93.31 148 LEU A N 1
ATOM 1258 C CA . LEU A 1 148 ? -8.777 10.547 22.681 1.00 93.31 148 LEU A CA 1
ATOM 1259 C C . LEU A 1 148 ? -8.214 11.631 21.751 1.00 93.31 148 LEU A C 1
ATOM 1261 O O . LEU A 1 148 ? -8.780 12.718 21.658 1.00 93.31 148 LEU A O 1
ATOM 1265 N N . LYS A 1 149 ? -7.121 11.331 21.038 1.00 95.12 149 LYS A N 1
ATOM 1266 C CA . LYS A 1 149 ? -6.448 12.286 20.148 1.00 95.12 149 LYS A CA 1
ATOM 1267 C C . LYS A 1 149 ? -7.131 12.437 18.786 1.00 95.12 149 LYS A C 1
ATOM 1269 O O . LYS A 1 149 ? -7.279 13.552 18.300 1.00 95.12 149 LYS A O 1
ATOM 1274 N N . LEU A 1 150 ? -7.482 11.321 18.155 1.00 94.75 150 LEU A N 1
ATOM 1275 C CA . LEU A 1 150 ? -7.937 11.253 16.764 1.00 94.75 150 LEU A CA 1
ATOM 1276 C C . LEU A 1 150 ? -9.459 11.122 16.645 1.00 94.75 150 LEU A C 1
ATOM 1278 O O . LEU A 1 150 ? -10.012 11.410 15.590 1.00 94.75 150 LEU A O 1
ATOM 1282 N N . LYS A 1 151 ? -10.146 10.735 17.726 1.00 94.81 151 LYS A N 1
ATOM 1283 C CA . LYS A 1 151 ? -11.607 10.569 17.779 1.00 94.81 151 LYS A CA 1
ATOM 1284 C C . LYS A 1 151 ? -12.160 9.536 16.785 1.00 94.81 151 LYS A C 1
ATOM 1286 O O . LYS A 1 151 ? -13.319 9.625 16.397 1.00 94.81 151 LYS A O 1
ATOM 1291 N N . SER A 1 152 ? -11.362 8.536 16.404 1.00 95.56 152 SER A N 1
ATOM 1292 C CA . SER A 1 152 ? -11.790 7.419 15.550 1.00 95.56 152 SER A CA 1
ATOM 1293 C C . SER A 1 152 ? -11.558 6.056 16.195 1.00 95.56 152 SER A C 1
ATOM 1295 O O . SER A 1 152 ? -10.676 5.887 17.037 1.00 95.56 152 SER A O 1
ATOM 1297 N N . GLU A 1 153 ? -12.341 5.064 15.776 1.00 94.62 153 GLU A N 1
ATOM 1298 C CA . GLU A 1 153 ? -12.184 3.669 16.204 1.00 94.62 153 GLU A CA 1
ATOM 1299 C C . GLU A 1 153 ? -11.017 2.962 15.512 1.00 94.62 153 GLU A C 1
ATOM 1301 O O . GLU A 1 153 ? -10.391 2.078 16.103 1.00 94.62 153 GLU A O 1
ATOM 1306 N N . TRP A 1 154 ? -10.714 3.375 14.285 1.00 96.88 154 TRP A N 1
ATOM 1307 C CA . TRP A 1 154 ? -9.708 2.770 13.424 1.00 96.88 154 TRP A CA 1
ATOM 1308 C C . TRP A 1 154 ? -8.665 3.787 12.987 1.00 96.88 154 TRP A C 1
ATOM 1310 O O . TRP A 1 154 ? -8.908 5.000 12.953 1.00 96.88 154 TRP A O 1
ATOM 1320 N N . ILE A 1 155 ? -7.483 3.274 12.671 1.00 97.69 155 ILE A N 1
ATOM 1321 C CA . ILE A 1 155 ? -6.389 4.027 12.072 1.00 9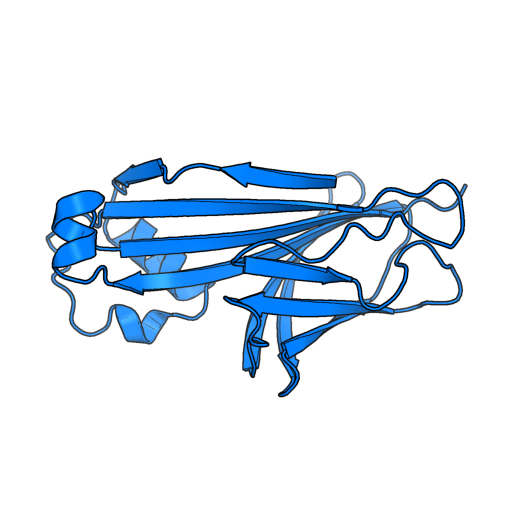7.69 155 ILE A CA 1
ATOM 1322 C C . ILE A 1 155 ? -5.858 3.223 10.899 1.00 97.69 155 ILE A C 1
ATOM 1324 O O . ILE A 1 155 ? -5.606 2.025 11.054 1.00 97.69 155 ILE A O 1
ATOM 1328 N N . SER A 1 156 ? -5.615 3.895 9.778 1.00 97.88 156 SER A N 1
ATOM 1329 C CA . SER A 1 156 ? -4.869 3.310 8.669 1.00 97.88 156 SER A CA 1
ATOM 1330 C C . SER A 1 156 ? -3.712 4.173 8.199 1.00 97.88 156 SER A C 1
ATOM 1332 O O . SER A 1 156 ? -3.735 5.410 8.229 1.00 97.88 156 SER A O 1
ATOM 1334 N N . HIS A 1 157 ? -2.677 3.492 7.725 1.00 98.00 157 HIS A N 1
ATOM 1335 C CA . HIS A 1 157 ? -1.555 4.103 7.031 1.00 98.00 157 HIS A CA 1
ATOM 1336 C C . HIS A 1 157 ? -1.531 3.591 5.604 1.00 98.00 157 HIS A C 1
ATOM 1338 O O . HIS A 1 157 ? -1.664 2.396 5.361 1.00 98.00 157 HIS A O 1
ATOM 1344 N N . TRP A 1 158 ? -1.378 4.511 4.658 1.00 98.06 158 TRP A N 1
ATOM 1345 C CA . TRP A 1 158 ? -1.403 4.217 3.231 1.00 98.06 158 TRP A CA 1
ATOM 1346 C C . TRP A 1 158 ? -0.065 4.616 2.634 1.00 98.06 158 TRP A C 1
ATOM 1348 O O . TRP A 1 158 ? 0.181 5.804 2.428 1.00 98.06 158 TRP A O 1
ATOM 1358 N N . ALA A 1 159 ? 0.792 3.641 2.356 1.00 98.00 159 ALA A N 1
ATOM 1359 C CA . ALA A 1 159 ? 1.995 3.857 1.574 1.00 98.00 159 ALA A CA 1
ATOM 1360 C C . ALA A 1 159 ? 1.676 3.602 0.104 1.00 98.00 159 ALA A C 1
ATOM 1362 O O . ALA A 1 159 ? 1.056 2.600 -0.257 1.00 98.00 159 ALA A O 1
ATOM 1363 N N . SER A 1 160 ? 2.100 4.519 -0.755 1.00 97.62 160 SER A N 1
ATOM 1364 C CA . SER A 1 160 ? 1.912 4.388 -2.190 1.00 97.62 160 SER A CA 1
ATOM 1365 C C . SER A 1 160 ? 3.145 4.809 -2.963 1.00 97.62 160 SER A C 1
ATOM 1367 O O . SER A 1 160 ? 3.876 5.715 -2.559 1.00 97.62 160 SER A O 1
ATOM 1369 N N . MET A 1 161 ? 3.366 4.146 -4.092 1.00 97.25 161 MET A N 1
ATOM 1370 C CA . MET A 1 161 ? 4.393 4.523 -5.047 1.00 97.25 161 MET A CA 1
ATOM 1371 C C . MET A 1 161 ? 3.855 4.429 -6.462 1.00 97.25 161 MET A C 1
ATOM 1373 O O . MET A 1 161 ? 3.299 3.402 -6.847 1.00 97.25 161 MET A O 1
ATOM 1377 N N . THR A 1 162 ? 4.050 5.491 -7.235 1.00 97.06 162 THR A N 1
ATOM 1378 C CA . THR A 1 162 ? 3.622 5.548 -8.629 1.00 97.06 162 THR A CA 1
ATOM 1379 C C . THR A 1 162 ? 4.763 5.870 -9.577 1.00 97.06 162 THR A C 1
ATOM 1381 O O . THR A 1 162 ? 5.707 6.588 -9.230 1.00 97.06 162 THR A O 1
ATOM 1384 N N . PHE A 1 163 ? 4.668 5.308 -10.776 1.00 95.81 163 PHE A N 1
ATOM 1385 C CA . PHE A 1 163 ? 5.551 5.580 -11.896 1.00 95.81 163 PHE A CA 1
ATOM 1386 C C . PHE A 1 163 ? 4.844 5.250 -13.211 1.00 95.81 163 PHE A C 1
ATOM 1388 O O . PHE A 1 163 ? 3.902 4.456 -13.248 1.00 95.81 163 PHE A O 1
ATOM 1395 N N . TYR A 1 164 ? 5.312 5.867 -14.289 1.00 94.62 164 TYR A N 1
ATOM 1396 C CA . TYR A 1 164 ? 4.859 5.592 -15.646 1.00 94.62 164 TYR A CA 1
ATOM 1397 C C . TYR A 1 164 ? 6.021 5.038 -16.455 1.00 94.62 164 TYR A C 1
ATOM 1399 O O . TYR A 1 164 ? 7.108 5.618 -16.440 1.00 94.62 164 TYR A O 1
ATOM 1407 N N . LEU A 1 165 ? 5.794 3.925 -17.145 1.00 91.75 165 LEU A N 1
ATOM 1408 C CA . LEU A 1 165 ? 6.764 3.356 -18.065 1.00 91.75 165 LEU A CA 1
ATOM 1409 C C . LEU A 1 165 ? 6.403 3.724 -19.488 1.00 91.75 165 LEU A C 1
ATOM 1411 O O . LEU A 1 165 ? 5.378 3.299 -20.008 1.00 91.75 165 LEU A O 1
ATOM 1415 N N . ASN A 1 166 ? 7.293 4.483 -20.111 1.00 83.69 166 ASN A N 1
ATOM 1416 C CA . ASN A 1 166 ? 7.320 4.699 -21.542 1.00 83.69 166 ASN A CA 1
ATOM 1417 C C . ASN A 1 166 ? 8.777 4.679 -21.993 1.00 83.69 166 ASN A C 1
ATOM 1419 O O . ASN A 1 166 ? 9.636 5.352 -21.418 1.00 83.69 166 ASN A O 1
ATOM 1423 N N . TYR A 1 167 ? 9.031 3.881 -23.013 1.00 68.06 167 TYR A N 1
ATOM 1424 C CA . TYR A 1 167 ? 10.320 3.734 -23.640 1.00 68.06 167 TYR A CA 1
ATOM 1425 C C . TYR A 1 167 ? 10.232 4.419 -25.000 1.00 68.06 167 TYR A C 1
ATOM 1427 O O . TYR A 1 167 ? 9.914 3.783 -25.997 1.00 68.06 167 TYR A O 1
ATOM 1435 N N . ASN A 1 168 ? 10.488 5.730 -25.013 1.00 60.50 168 ASN A N 1
ATOM 1436 C CA . ASN A 1 168 ? 10.694 6.458 -26.267 1.00 60.50 168 ASN A CA 1
ATOM 1437 C C . ASN A 1 168 ? 11.876 5.875 -27.058 1.00 60.50 168 ASN A C 1
ATOM 1439 O O . ASN A 1 168 ? 12.836 5.362 -26.422 1.00 60.50 168 ASN A O 1
#

Radius of gyration: 17.25 Å; Cα contacts (8 Å, |Δi|>4): 366; chains: 1; bounding box: 43×27×50 Å

Foldseek 3Di:
DKDKDDWDKDWDPALVVVCVVCVVQVNNVQPPDDDRVDGFMETEMEIEAEWDDPDQDTPQDDDDDQWAKHWPHRLANPVDQKTKIFTDHNNATDAQGKKWKWKDAPPDIDIDIFTAHRRRMTMDGDDANMKIKIKGKDKDAADPVRCVVVVGRMYMYIYMYIYHHHDD